Protein AF-A0A936K734-F1 (afdb_monomer_lite)

Secondary structure (DSSP, 8-state):
--EEEEEEESS---HHHHHHHHHHHHHHHHHHH---GGG-EEEEEEE-GGG-EETTEEHHHHHHHHTS-------PPP----------------------------------------

Organism: NCBI:txid2954440

InterPro domains:
  IPR004370 4-oxalocrotonate tautomerase-like domain [PF01361] (2-62)
  IPR014347 Tautomerase/MIF superfamily [G3DSA:3.30.429.10] (2-66)
  IPR014347 Tautomerase/MIF superfamily [SSF55331] (2-65)
  IPR018191 4-oxalocrotonate tautomerase [TIGR00013] (1-64)

Structure (mmCIF, N/CA/C/O backbone):
data_AF-A0A936K734-F1
#
_entry.id   AF-A0A936K734-F1
#
loop_
_atom_site.group_PDB
_atom_site.id
_atom_site.type_symbol
_atom_site.label_atom_id
_atom_site.label_alt_id
_atom_site.label_comp_id
_atom_site.label_asym_id
_atom_site.label_entity_id
_atom_site.label_seq_id
_atom_site.pdbx_PDB_ins_code
_atom_site.Cartn_x
_atom_site.Cartn_y
_atom_site.Cartn_z
_atom_site.occupancy
_atom_site.B_iso_or_equiv
_atom_site.auth_seq_id
_atom_site.auth_comp_id
_atom_site.auth_asym_id
_atom_site.auth_atom_id
_atom_site.pdbx_PDB_model_num
ATOM 1 N N . MET A 1 1 ? -8.517 -7.432 14.948 1.00 86.62 1 MET A N 1
ATOM 2 C CA . MET A 1 1 ? -7.055 -7.300 14.681 1.00 86.62 1 MET A CA 1
ATOM 3 C C . MET A 1 1 ? -6.719 -7.760 13.256 1.00 86.62 1 MET A C 1
ATOM 5 O O . MET A 1 1 ? -6.266 -8.887 13.056 1.00 86.62 1 MET A O 1
ATOM 9 N N . PRO A 1 2 ? -7.022 -6.928 12.247 1.00 92.94 2 PRO A N 1
ATOM 10 C CA . PRO A 1 2 ? -6.811 -7.249 10.837 1.00 92.94 2 PRO A CA 1
ATOM 11 C C . PRO A 1 2 ? -5.355 -7.037 10.389 1.00 92.94 2 PRO A C 1
ATOM 13 O O . PRO A 1 2 ? -4.632 -6.190 10.918 1.00 92.94 2 PRO A O 1
ATOM 16 N N . TYR A 1 3 ? -4.944 -7.796 9.370 1.00 95.62 3 TYR A N 1
ATOM 17 C CA . TYR A 1 3 ? -3.630 -7.689 8.736 1.00 95.62 3 TYR A CA 1
ATOM 18 C C . TYR A 1 3 ? -3.772 -7.486 7.227 1.00 95.62 3 TYR A C 1
ATOM 20 O O . TYR A 1 3 ? -4.509 -8.218 6.563 1.00 95.62 3 TYR A O 1
ATOM 28 N N . VAL A 1 4 ? -3.035 -6.517 6.686 1.00 96.88 4 VAL A N 1
ATOM 29 C CA . VAL A 1 4 ? -2.978 -6.219 5.253 1.00 96.88 4 VAL A CA 1
ATOM 30 C C . VAL A 1 4 ? -1.527 -6.235 4.787 1.00 96.88 4 VAL A C 1
ATOM 32 O O . VAL A 1 4 ? -0.659 -5.565 5.347 1.00 96.88 4 VAL A O 1
ATOM 35 N N . ASN A 1 5 ? -1.269 -6.973 3.712 1.00 97.25 5 ASN A N 1
ATOM 36 C CA . ASN A 1 5 ? 0.007 -6.956 3.010 1.00 97.25 5 ASN A CA 1
ATOM 37 C C . ASN A 1 5 ? -0.202 -6.401 1.602 1.00 97.25 5 ASN A C 1
ATOM 39 O O . ASN A 1 5 ? -0.928 -6.977 0.790 1.00 97.25 5 ASN A O 1
ATOM 43 N N . ILE A 1 6 ? 0.420 -5.261 1.325 1.00 97.06 6 ILE A N 1
ATOM 44 C CA . ILE A 1 6 ? 0.389 -4.606 0.024 1.00 97.06 6 ILE A CA 1
ATOM 45 C C . ILE A 1 6 ? 1.716 -4.907 -0.659 1.00 97.06 6 ILE A C 1
ATOM 47 O O . ILE A 1 6 ? 2.770 -4.474 -0.205 1.00 97.06 6 ILE A O 1
ATOM 51 N N . ARG A 1 7 ? 1.674 -5.624 -1.779 1.00 95.62 7 ARG A N 1
ATOM 52 C CA . ARG A 1 7 ? 2.875 -5.911 -2.567 1.00 95.62 7 ARG A CA 1
ATOM 53 C C . ARG A 1 7 ? 2.854 -5.091 -3.844 1.00 95.62 7 ARG A C 1
ATOM 55 O O . ARG A 1 7 ? 1.905 -5.184 -4.624 1.00 95.62 7 ARG A O 1
ATOM 62 N N . ILE A 1 8 ? 3.897 -4.301 -4.048 1.00 94.50 8 ILE A N 1
ATOM 63 C CA . ILE A 1 8 ? 4.085 -3.466 -5.236 1.00 94.50 8 ILE A CA 1
ATOM 64 C C . ILE A 1 8 ? 5.427 -3.783 -5.881 1.00 94.50 8 ILE A C 1
ATOM 66 O O . ILE A 1 8 ? 6.334 -4.307 -5.240 1.00 94.50 8 ILE A O 1
ATOM 70 N N . THR A 1 9 ? 5.567 -3.473 -7.162 1.00 93.19 9 THR A N 1
ATOM 71 C CA . THR A 1 9 ? 6.853 -3.567 -7.848 1.00 93.19 9 THR A CA 1
ATOM 72 C C . THR A 1 9 ? 7.767 -2.409 -7.438 1.00 93.19 9 THR A C 1
ATOM 74 O O . THR A 1 9 ? 7.299 -1.292 -7.200 1.00 93.19 9 THR A O 1
ATOM 77 N N . ARG A 1 10 ? 9.080 -2.653 -7.351 1.00 90.31 10 ARG A N 1
ATOM 78 C CA . ARG A 1 10 ? 10.081 -1.627 -7.013 1.00 90.31 10 ARG A CA 1
ATOM 79 C C . ARG A 1 10 ? 10.300 -0.668 -8.183 1.00 90.31 10 ARG A C 1
ATOM 81 O O . ARG A 1 10 ? 11.233 -0.804 -8.964 1.00 90.31 10 ARG A O 1
ATOM 88 N N . GLU A 1 11 ? 9.414 0.311 -8.295 1.00 87.94 11 GLU A N 1
ATOM 89 C CA . GLU A 1 11 ? 9.381 1.263 -9.412 1.00 87.94 11 GLU A CA 1
ATOM 90 C C . GLU A 1 11 ? 9.493 2.726 -8.968 1.00 87.94 11 GLU A C 1
ATOM 92 O O . GLU A 1 11 ? 9.087 3.635 -9.685 1.00 87.94 11 GLU A O 1
ATOM 97 N N . GLY A 1 12 ? 10.040 2.957 -7.772 1.00 89.50 12 GLY A N 1
ATOM 98 C CA . GLY A 1 12 ? 10.230 4.304 -7.233 1.00 89.50 12 GLY A CA 1
ATOM 99 C C . GLY A 1 12 ? 9.014 4.861 -6.491 1.00 89.50 12 GLY A C 1
ATOM 100 O O . GLY A 1 12 ? 8.800 6.069 -6.500 1.00 89.50 12 GLY A O 1
ATOM 101 N N . ALA A 1 13 ? 8.221 4.003 -5.838 1.00 93.94 13 ALA A N 1
ATOM 102 C CA . ALA A 1 13 ? 7.145 4.460 -4.962 1.00 93.94 13 ALA A CA 1
ATOM 103 C C . ALA A 1 13 ? 7.709 5.324 -3.819 1.00 93.94 13 ALA A C 1
ATOM 105 O O . ALA A 1 13 ? 8.544 4.863 -3.032 1.00 93.94 13 ALA A O 1
ATOM 106 N N . THR A 1 14 ? 7.249 6.572 -3.717 1.00 96.50 14 THR A N 1
ATOM 107 C CA . THR A 1 14 ? 7.773 7.522 -2.725 1.00 96.50 14 THR A CA 1
ATOM 108 C C . THR A 1 14 ? 7.276 7.193 -1.312 1.00 96.50 14 THR A C 1
ATOM 110 O O . THR A 1 14 ? 6.230 6.545 -1.157 1.00 96.50 14 THR A O 1
ATOM 113 N N . PRO A 1 15 ? 7.975 7.645 -0.253 1.00 95.94 15 PRO A N 1
ATOM 114 C CA . PRO A 1 15 ? 7.503 7.487 1.123 1.00 95.94 15 PRO A CA 1
ATOM 115 C C . PRO A 1 15 ? 6.077 8.020 1.339 1.00 95.94 15 PRO A C 1
ATOM 117 O O . PRO A 1 15 ? 5.267 7.371 1.997 1.00 95.94 15 PRO A O 1
ATOM 120 N N . GLU A 1 16 ? 5.721 9.144 0.717 1.00 96.94 16 GLU A N 1
ATOM 121 C CA . GLU A 1 16 ? 4.396 9.770 0.829 1.00 96.94 16 GLU A CA 1
ATOM 122 C C . GLU A 1 16 ? 3.308 8.952 0.125 1.00 96.94 16 GLU A C 1
ATOM 124 O O . GLU A 1 16 ? 2.152 8.937 0.548 1.00 96.94 16 GLU A O 1
ATOM 129 N N . GLN A 1 17 ? 3.643 8.277 -0.977 1.00 97.44 17 GLN A N 1
ATOM 130 C CA . GLN A 1 17 ? 2.714 7.361 -1.644 1.00 97.44 17 GLN A CA 1
ATOM 131 C C . GLN A 1 17 ? 2.452 6.129 -0.776 1.00 97.44 17 GLN A C 1
ATOM 133 O O . GLN A 1 17 ? 1.302 5.728 -0.614 1.00 97.44 17 GLN A O 1
ATOM 138 N N . LYS A 1 18 ? 3.497 5.570 -0.159 1.00 96.94 18 LYS A N 1
ATOM 139 C CA . LYS A 1 18 ? 3.376 4.441 0.774 1.00 96.94 18 LYS A CA 1
ATOM 140 C C . LYS A 1 18 ? 2.560 4.804 2.012 1.00 96.94 18 LYS A C 1
ATOM 142 O O . LYS A 1 18 ? 1.682 4.038 2.396 1.00 96.94 18 LYS A O 1
ATOM 147 N N . ALA A 1 19 ? 2.787 5.985 2.585 1.00 97.25 19 ALA A N 1
ATOM 148 C CA . ALA A 1 19 ? 1.998 6.488 3.707 1.00 97.25 19 ALA A CA 1
ATOM 149 C C . ALA A 1 19 ? 0.506 6.589 3.349 1.00 97.25 19 ALA A C 1
ATOM 151 O O . ALA A 1 19 ? -0.341 6.115 4.103 1.00 97.25 19 ALA A O 1
ATOM 152 N N . ARG A 1 20 ? 0.186 7.111 2.155 1.00 97.88 20 ARG A N 1
ATOM 153 C CA . ARG A 1 20 ? -1.196 7.167 1.650 1.00 97.88 20 ARG A CA 1
ATOM 154 C C . ARG A 1 20 ? -1.820 5.787 1.444 1.00 97.88 20 ARG A C 1
ATOM 156 O O . ARG A 1 20 ? -2.997 5.618 1.737 1.00 97.88 20 ARG A O 1
ATOM 163 N N . LEU A 1 21 ? -1.052 4.800 0.974 1.00 97.31 21 LEU A N 1
ATOM 164 C CA . LEU A 1 21 ? -1.531 3.417 0.846 1.00 97.31 21 LEU A CA 1
ATOM 165 C C . LEU A 1 21 ? -1.858 2.796 2.209 1.00 97.31 21 LEU A C 1
ATOM 167 O O . LEU A 1 21 ? -2.892 2.147 2.343 1.00 97.31 21 LEU A O 1
ATOM 171 N N . ILE A 1 22 ? -1.002 3.013 3.211 1.00 96.69 22 ILE A N 1
ATOM 172 C CA . ILE A 1 22 ? -1.231 2.530 4.579 1.00 96.69 22 ILE A CA 1
ATOM 173 C C . ILE A 1 22 ? -2.488 3.174 5.162 1.00 96.69 22 ILE A C 1
ATOM 175 O O . ILE A 1 22 ? -3.370 2.462 5.634 1.00 96.69 22 ILE A O 1
ATOM 179 N N . GLN A 1 23 ? -2.593 4.502 5.079 1.00 96.75 23 GLN A N 1
ATOM 180 C CA . GLN A 1 23 ? -3.747 5.238 5.589 1.00 96.75 23 GLN A CA 1
ATOM 181 C C . GLN A 1 23 ? -5.048 4.772 4.927 1.00 96.75 23 GLN A C 1
ATOM 183 O O . GLN A 1 23 ? -5.981 4.393 5.628 1.00 96.75 23 GLN A O 1
ATOM 188 N N . GLY A 1 24 ? -5.090 4.726 3.592 1.00 97.31 24 GLY A N 1
ATOM 189 C CA . GLY A 1 24 ? -6.297 4.332 2.865 1.00 97.31 24 GLY A CA 1
ATOM 190 C C . GLY A 1 24 ? -6.722 2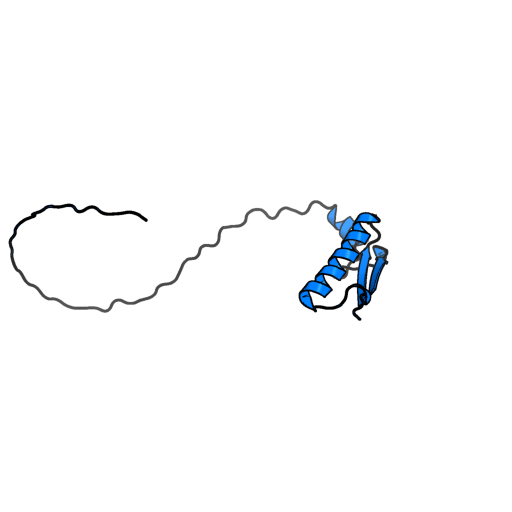.884 3.132 1.00 97.31 24 GLY A C 1
ATOM 191 O O . GLY A 1 24 ? -7.915 2.600 3.199 1.00 97.31 24 GLY A O 1
ATOM 192 N N . ALA A 1 25 ? -5.773 1.961 3.326 1.00 96.81 25 ALA A N 1
ATOM 193 C CA . ALA A 1 25 ? -6.093 0.587 3.712 1.00 96.81 25 ALA A CA 1
ATOM 194 C C . ALA A 1 25 ? -6.702 0.516 5.121 1.00 96.81 25 ALA A C 1
ATOM 196 O O . ALA A 1 25 ? -7.681 -0.201 5.325 1.00 96.81 25 ALA A O 1
ATOM 197 N N . THR A 1 26 ? -6.155 1.270 6.077 1.00 96.06 26 THR A N 1
ATOM 198 C CA . THR A 1 26 ? -6.694 1.346 7.440 1.00 96.06 26 THR A CA 1
ATOM 199 C C . THR A 1 26 ? -8.091 1.967 7.455 1.00 96.06 26 THR A C 1
ATOM 201 O O . THR A 1 26 ? -8.994 1.391 8.055 1.00 96.06 26 THR A O 1
ATOM 204 N N . GLU A 1 27 ?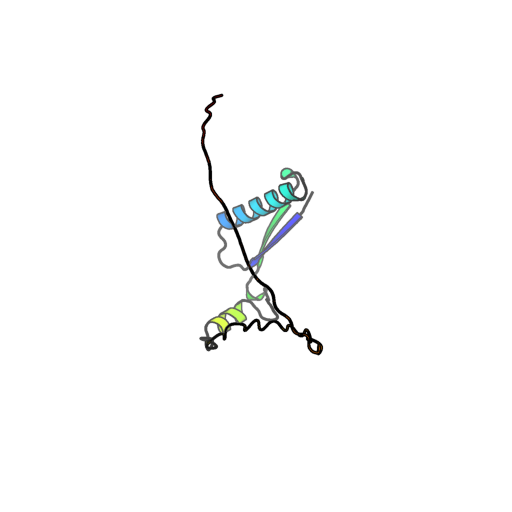 -8.298 3.089 6.762 1.00 96.69 27 GLU A N 1
ATOM 205 C CA . GLU A 1 27 ? -9.608 3.752 6.649 1.00 96.69 27 GLU A CA 1
ATOM 206 C C . GLU A 1 27 ? -10.660 2.818 6.041 1.00 96.69 27 GLU A C 1
ATOM 208 O O . GLU A 1 27 ? -11.744 2.669 6.596 1.00 96.69 27 GLU A O 1
ATOM 213 N N . LEU A 1 28 ? -10.314 2.084 4.978 1.00 96.12 28 LEU A N 1
ATOM 214 C CA . LEU A 1 28 ? -11.223 1.113 4.365 1.00 96.12 28 LEU A CA 1
ATOM 215 C C . LEU A 1 28 ? -11.676 0.023 5.349 1.00 96.12 28 LEU A C 1
ATOM 217 O O . LEU A 1 28 ? -12.837 -0.387 5.333 1.00 96.12 28 LEU A O 1
ATOM 221 N N . LEU A 1 29 ? -10.768 -0.474 6.193 1.00 95.31 29 LEU A N 1
ATOM 222 C CA . LEU A 1 29 ? -11.103 -1.491 7.190 1.00 95.31 29 LEU A CA 1
ATOM 223 C C . LEU A 1 29 ? -12.002 -0.931 8.294 1.00 95.31 29 LEU A C 1
ATOM 225 O O . LEU A 1 29 ? -12.943 -1.611 8.707 1.00 95.31 29 LEU A O 1
ATOM 229 N N . VAL A 1 30 ? -11.754 0.303 8.731 1.00 94.62 30 VAL A N 1
ATOM 230 C CA . VAL A 1 30 ? -12.633 1.009 9.673 1.00 94.62 30 VAL A CA 1
ATOM 231 C C . VAL A 1 30 ? -14.026 1.175 9.063 1.00 94.62 30 VAL A C 1
ATOM 233 O O . VAL A 1 30 ? -15.019 0.828 9.698 1.00 94.62 30 VAL A O 1
ATOM 236 N N . ASP A 1 31 ? -14.117 1.621 7.814 1.00 96.88 31 ASP A N 1
ATOM 237 C CA . ASP A 1 31 ? -15.395 1.918 7.166 1.00 96.88 31 ASP A CA 1
ATOM 238 C C . ASP A 1 31 ? -16.237 0.662 6.905 1.00 96.88 31 ASP A C 1
ATOM 240 O O . ASP A 1 31 ? -17.451 0.654 7.131 1.00 96.88 31 ASP A O 1
ATOM 244 N N . VAL A 1 32 ? -15.608 -0.416 6.428 1.00 96.44 32 VAL A N 1
ATOM 245 C CA . VAL A 1 32 ? -16.318 -1.635 6.006 1.00 96.44 32 VAL A CA 1
ATOM 246 C C . VAL A 1 32 ? -16.548 -2.592 7.168 1.00 96.44 32 VAL A C 1
ATOM 248 O O . VAL A 1 32 ? -17.633 -3.163 7.287 1.00 96.44 32 VAL A O 1
ATOM 251 N N . LEU A 1 33 ? -15.533 -2.796 8.010 1.00 93.00 33 LEU A N 1
ATOM 252 C CA . LEU A 1 33 ? -15.568 -3.797 9.079 1.00 93.00 33 LEU A CA 1
ATOM 253 C C . LEU A 1 33 ? -15.839 -3.192 10.458 1.00 93.00 33 LEU A C 1
ATOM 255 O O . LEU A 1 33 ? -16.113 -3.948 11.385 1.00 93.00 33 LEU A O 1
ATOM 259 N N . ARG A 1 34 ? -15.816 -1.857 10.599 1.00 92.19 34 ARG A N 1
ATOM 260 C CA . ARG A 1 34 ? -15.965 -1.155 11.889 1.00 92.19 34 ARG A CA 1
ATOM 261 C C . ARG A 1 34 ? -14.920 -1.584 12.922 1.00 92.19 34 ARG A C 1
ATOM 263 O O . ARG A 1 34 ? -15.199 -1.614 14.117 1.00 92.19 34 ARG A O 1
ATOM 270 N N . GLU A 1 35 ? -13.726 -1.932 12.447 1.00 89.50 35 GLU A N 1
ATOM 271 C CA . GLU A 1 35 ? -12.592 -2.325 13.286 1.00 89.50 35 GLU A CA 1
ATOM 272 C C . GLU A 1 35 ? -11.861 -1.104 13.854 1.00 89.50 35 GLU A C 1
ATOM 274 O O . GLU A 1 35 ? -11.941 0.006 13.326 1.00 89.50 35 GLU A O 1
ATOM 279 N N . GLU A 1 36 ? -11.092 -1.321 14.922 1.00 88.31 36 GLU A N 1
ATOM 280 C CA . GLU A 1 36 ? -10.264 -0.274 15.511 1.00 88.31 36 GLU A CA 1
ATOM 281 C C . GLU A 1 36 ? -8.932 -0.114 14.755 1.00 88.31 36 GLU A C 1
ATOM 283 O O . GLU A 1 36 ? -8.162 -1.080 14.632 1.00 88.31 36 GLU A O 1
ATOM 288 N N . PRO A 1 37 ? -8.576 1.112 14.324 1.00 89.25 37 PRO A N 1
ATOM 289 C CA . PRO A 1 37 ? -7.370 1.355 13.533 1.00 89.25 37 PRO A CA 1
ATOM 290 C C . PRO A 1 37 ? -6.079 1.038 14.302 1.00 89.25 37 PRO A C 1
ATOM 292 O O . PRO A 1 37 ? -5.091 0.636 13.698 1.00 89.25 37 PRO A O 1
ATOM 295 N N . GLN A 1 38 ? -6.095 1.139 15.635 1.00 90.62 38 GLN A N 1
ATOM 296 C CA . GLN A 1 38 ? -4.936 0.869 16.501 1.00 90.62 38 GLN A CA 1
ATOM 297 C C . GLN A 1 38 ? -4.514 -0.606 16.510 1.00 90.62 38 GLN A C 1
ATOM 299 O O . GLN A 1 38 ? -3.374 -0.927 16.834 1.00 90.62 38 GLN A O 1
ATOM 304 N N . THR A 1 39 ? -5.428 -1.510 16.152 1.00 91.38 39 THR A N 1
ATOM 305 C CA . THR A 1 39 ? -5.165 -2.956 16.102 1.00 91.38 39 THR A CA 1
ATOM 306 C C . THR A 1 39 ? -4.864 -3.445 14.683 1.00 91.38 39 THR A C 1
ATOM 308 O O . THR A 1 39 ? -4.659 -4.637 14.458 1.00 91.38 39 THR A O 1
ATOM 311 N N . THR A 1 40 ? -4.859 -2.543 13.701 1.00 91.81 40 THR A N 1
ATOM 312 C CA . THR A 1 40 ? -4.653 -2.880 12.293 1.00 91.81 40 THR A CA 1
ATOM 313 C C . THR A 1 40 ? -3.171 -2.838 11.953 1.00 91.81 40 THR A C 1
ATOM 315 O O . THR A 1 40 ? -2.495 -1.842 12.197 1.00 91.81 40 THR A O 1
ATOM 318 N N . VAL A 1 41 ? -2.664 -3.907 11.340 1.00 94.81 41 VAL A N 1
ATOM 319 C CA . VAL A 1 41 ? -1.274 -3.972 10.873 1.00 94.81 41 VAL A CA 1
ATOM 320 C C . VAL A 1 41 ? -1.250 -3.954 9.349 1.00 94.81 41 VAL A C 1
ATOM 322 O O . VAL A 1 41 ? -1.812 -4.837 8.702 1.00 94.81 41 VAL A O 1
ATOM 325 N N . VAL A 1 42 ? -0.562 -2.967 8.770 1.00 96.62 42 VAL A N 1
ATOM 326 C CA . VAL A 1 42 ? -0.365 -2.847 7.319 1.00 96.62 42 VAL A CA 1
ATOM 327 C C . VAL A 1 42 ? 1.122 -2.914 6.999 1.00 96.62 42 VAL A C 1
ATOM 329 O O . VAL A 1 42 ? 1.934 -2.220 7.606 1.00 96.62 42 VAL A O 1
ATOM 332 N N . THR A 1 43 ? 1.483 -3.744 6.026 1.00 97.12 43 THR A N 1
ATOM 333 C CA . THR A 1 43 ? 2.858 -3.891 5.530 1.00 97.12 43 THR A CA 1
ATOM 334 C C . THR A 1 43 ? 2.913 -3.605 4.036 1.00 97.12 43 THR A C 1
ATOM 336 O O . THR A 1 43 ? 1.955 -3.894 3.314 1.00 97.12 43 THR A O 1
ATOM 339 N N . ILE A 1 44 ? 4.025 -3.026 3.574 1.00 97.44 44 ILE A N 1
ATOM 340 C CA . ILE A 1 44 ? 4.288 -2.791 2.152 1.00 97.44 44 ILE A CA 1
ATOM 341 C C . ILE A 1 44 ? 5.577 -3.507 1.765 1.00 97.44 44 ILE A C 1
ATOM 343 O O . ILE A 1 44 ? 6.649 -3.131 2.238 1.00 97.44 44 ILE A O 1
ATOM 347 N N . ASP A 1 45 ? 5.467 -4.464 0.846 1.00 96.81 45 ASP A N 1
ATOM 348 C CA . ASP A 1 45 ? 6.616 -5.155 0.269 1.00 96.81 45 ASP A CA 1
ATOM 349 C C . ASP A 1 45 ? 6.865 -4.683 -1.159 1.00 96.81 45 ASP A C 1
ATOM 351 O O . ASP A 1 45 ? 6.001 -4.776 -2.037 1.00 96.81 45 ASP A O 1
ATOM 355 N N . GLU A 1 46 ? 8.088 -4.228 -1.409 1.00 94.75 46 GLU A N 1
ATOM 356 C CA . GLU A 1 46 ? 8.558 -3.944 -2.757 1.00 94.75 46 GLU A CA 1
ATOM 357 C C . GLU A 1 46 ? 9.242 -5.164 -3.357 1.00 94.75 46 GLU A C 1
ATOM 359 O O . GLU A 1 46 ? 10.284 -5.622 -2.882 1.00 94.75 46 GLU A O 1
ATOM 364 N N . VAL A 1 47 ? 8.664 -5.663 -4.439 1.00 93.25 47 VAL A N 1
ATOM 365 C CA . VAL A 1 47 ? 9.139 -6.838 -5.154 1.00 93.25 47 VAL A CA 1
ATOM 366 C C . VAL A 1 47 ? 9.815 -6.399 -6.446 1.00 93.25 47 VAL A C 1
ATOM 368 O O . VAL A 1 47 ? 9.345 -5.500 -7.142 1.00 93.25 47 VAL A O 1
ATOM 371 N N . ASP A 1 48 ? 10.927 -7.040 -6.780 1.00 89.44 48 ASP A N 1
ATOM 372 C CA . ASP A 1 48 ? 11.582 -6.821 -8.065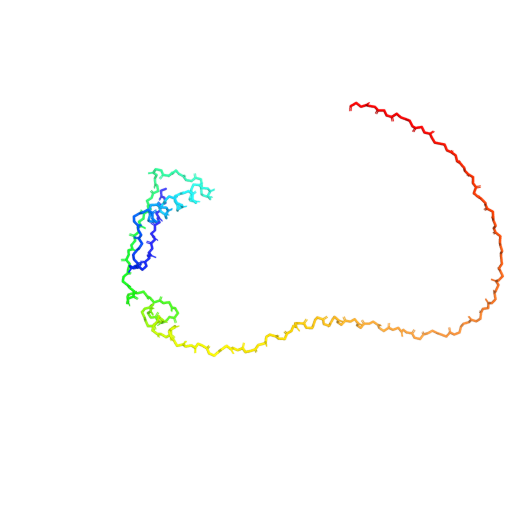 1.00 89.44 48 ASP A CA 1
ATOM 373 C C . ASP A 1 48 ? 10.653 -7.190 -9.242 1.00 89.44 48 ASP A C 1
ATOM 375 O O . ASP A 1 48 ? 9.874 -8.146 -9.158 1.00 89.44 48 ASP A O 1
ATOM 379 N N . THR A 1 49 ? 10.718 -6.438 -10.343 1.00 86.06 49 THR A N 1
ATOM 380 C CA . THR A 1 49 ? 9.870 -6.659 -11.524 1.00 86.06 49 THR A CA 1
ATOM 381 C C . THR A 1 49 ? 10.109 -8.006 -12.203 1.00 86.06 49 THR A C 1
ATOM 383 O O . THR A 1 49 ? 9.176 -8.543 -12.808 1.00 86.06 49 THR A O 1
ATOM 386 N N . ASP A 1 50 ? 11.299 -8.592 -12.069 1.00 84.12 50 ASP A N 1
ATOM 387 C CA . ASP A 1 50 ? 11.617 -9.919 -12.609 1.00 84.12 50 ASP A CA 1
ATOM 388 C C . ASP A 1 50 ? 10.942 -11.039 -11.810 1.00 84.12 50 ASP A C 1
ATOM 390 O O . ASP A 1 50 ? 10.570 -12.083 -12.356 1.00 84.12 50 ASP A O 1
ATOM 394 N N . ASN A 1 51 ? 10.677 -10.773 -10.531 1.00 83.69 51 ASN A N 1
ATOM 395 C CA . ASN A 1 51 ? 9.957 -11.666 -9.628 1.00 83.69 51 ASN A CA 1
ATOM 396 C C . ASN A 1 51 ? 8.433 -11.452 -9.673 1.00 83.69 51 ASN A C 1
ATOM 398 O O . ASN A 1 51 ? 7.687 -12.187 -9.023 1.00 83.69 51 ASN A O 1
ATOM 402 N N . TRP A 1 52 ? 7.948 -10.476 -10.451 1.00 85.56 52 TRP A N 1
ATOM 403 C CA . TRP A 1 52 ? 6.529 -10.144 -10.571 1.00 85.56 52 TRP A CA 1
ATOM 404 C C . TRP A 1 52 ? 5.984 -10.475 -11.965 1.00 85.56 52 TRP A C 1
ATOM 406 O O . TRP A 1 52 ? 6.319 -9.832 -12.964 1.00 85.56 52 TRP A O 1
ATOM 416 N N . ARG A 1 53 ? 5.091 -11.471 -12.050 1.00 74.50 53 ARG A N 1
ATOM 417 C CA . ARG A 1 53 ? 4.467 -11.899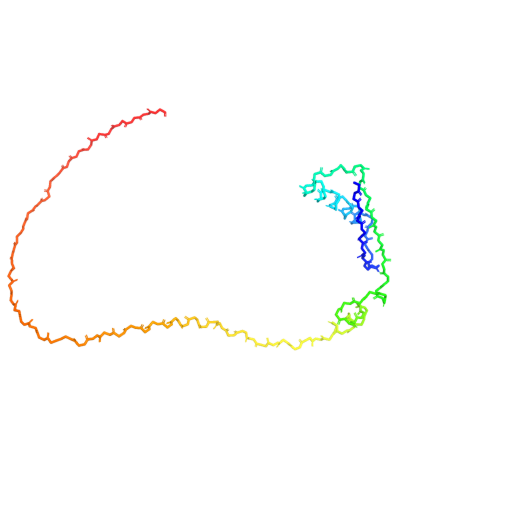 -13.315 1.00 74.50 53 ARG A CA 1
ATOM 418 C C . ARG A 1 53 ? 2.998 -11.507 -13.394 1.00 74.50 53 ARG A C 1
ATOM 420 O O . ARG A 1 53 ? 2.234 -11.702 -12.454 1.00 74.50 53 ARG A O 1
ATOM 427 N N . LYS A 1 54 ? 2.573 -11.008 -14.555 1.00 77.62 54 LYS A N 1
ATOM 428 C CA . LYS A 1 54 ? 1.173 -10.691 -14.868 1.00 77.62 54 LYS A CA 1
ATOM 429 C C . LYS A 1 54 ? 0.791 -11.383 -16.174 1.00 77.62 54 LYS A C 1
ATOM 431 O O . LYS A 1 54 ? 1.370 -11.085 -17.209 1.00 77.62 54 LYS A O 1
ATOM 436 N N . ARG A 1 55 ? -0.229 -12.253 -16.140 1.00 70.50 55 ARG A N 1
ATOM 437 C CA . ARG A 1 55 ? -0.700 -13.061 -17.293 1.00 70.50 55 ARG A CA 1
ATOM 438 C C . ARG A 1 55 ? 0.362 -14.004 -17.890 1.00 70.50 55 ARG A C 1
ATOM 440 O O . ARG A 1 55 ? 0.393 -14.202 -19.094 1.00 70.50 55 ARG A O 1
ATOM 447 N N . GLY A 1 56 ? 1.214 -14.589 -17.049 1.00 72.25 56 GLY A N 1
ATOM 448 C CA . GLY A 1 56 ? 2.226 -15.567 -17.477 1.00 72.25 56 GLY A CA 1
ATOM 449 C C . GLY A 1 56 ? 3.582 -14.973 -17.874 1.00 72.25 56 GLY A C 1
ATOM 450 O O . GLY A 1 56 ? 4.556 -15.713 -17.934 1.00 72.25 56 GLY A O 1
ATOM 451 N N . GLU A 1 57 ? 3.683 -13.652 -18.035 1.00 69.62 57 GLU A N 1
ATOM 452 C CA . GLU A 1 57 ? 4.926 -12.950 -18.388 1.00 69.62 57 GLU A CA 1
ATOM 453 C C . GLU A 1 57 ? 5.408 -12.052 -17.242 1.00 69.62 57 GLU A C 1
ATOM 455 O O . GLU A 1 57 ? 4.592 -11.522 -16.478 1.00 69.62 57 GLU A O 1
ATOM 460 N N . THR A 1 58 ? 6.727 -11.863 -17.106 1.00 73.00 58 THR A N 1
ATOM 461 C CA . THR A 1 58 ? 7.288 -10.878 -16.164 1.00 73.00 58 THR A CA 1
ATOM 462 C C . THR A 1 58 ? 6.924 -9.463 -16.605 1.00 73.00 58 THR A C 1
ATOM 464 O O . THR A 1 58 ? 6.775 -9.181 -17.798 1.00 73.00 58 THR A O 1
ATOM 467 N N . VAL A 1 59 ? 6.765 -8.546 -15.647 1.00 72.69 59 VAL A N 1
ATOM 468 C CA . VAL A 1 59 ? 6.475 -7.134 -15.960 1.00 72.69 59 VAL A CA 1
ATOM 469 C C . VAL A 1 59 ? 7.582 -6.531 -16.829 1.00 72.69 59 VAL A C 1
ATOM 471 O O . VAL A 1 59 ? 7.279 -5.772 -17.750 1.00 72.69 59 VAL A O 1
ATOM 474 N N . THR A 1 60 ? 8.833 -6.941 -16.610 1.00 69.31 60 THR A N 1
ATOM 475 C CA . THR A 1 60 ? 9.992 -6.595 -17.441 1.00 69.31 60 THR A CA 1
ATOM 476 C C . THR A 1 60 ? 9.790 -7.005 -18.905 1.00 69.31 60 THR A C 1
ATOM 478 O O . THR A 1 60 ? 9.864 -6.155 -19.794 1.00 69.31 60 THR A O 1
ATOM 481 N N . ALA A 1 61 ? 9.438 -8.271 -19.170 1.00 68.31 61 ALA A N 1
ATOM 482 C CA . ALA A 1 61 ? 9.212 -8.773 -20.529 1.00 68.31 61 ALA A CA 1
ATOM 483 C C . ALA A 1 61 ? 8.041 -8.055 -21.221 1.00 68.31 61 ALA A C 1
ATOM 485 O O . ALA A 1 61 ? 8.150 -7.626 -22.371 1.00 68.31 61 ALA A O 1
ATOM 486 N N . ARG A 1 62 ? 6.941 -7.821 -20.496 1.00 69.19 62 ARG A N 1
ATOM 487 C CA . ARG A 1 62 ? 5.778 -7.101 -21.031 1.00 69.19 62 ARG A CA 1
ATOM 488 C C . ARG A 1 62 ? 6.108 -5.663 -21.447 1.00 69.19 62 ARG A C 1
ATOM 490 O O . ARG A 1 62 ? 5.539 -5.160 -22.415 1.00 69.19 62 ARG A O 1
ATOM 497 N N . ARG A 1 63 ? 6.989 -4.970 -20.721 1.00 68.19 63 ARG A N 1
ATOM 498 C CA . ARG A 1 63 ? 7.390 -3.590 -21.053 1.00 68.19 63 ARG A CA 1
ATOM 499 C C . ARG A 1 63 ? 8.244 -3.520 -22.310 1.00 68.19 63 ARG A C 1
ATOM 501 O O . ARG A 1 63 ? 8.027 -2.624 -23.118 1.00 68.19 63 ARG A O 1
ATOM 508 N N . GLN A 1 64 ? 9.131 -4.493 -22.510 1.00 68.50 64 GLN A N 1
ATOM 509 C CA . GLN A 1 64 ? 9.910 -4.616 -23.745 1.00 68.50 64 GLN A CA 1
ATOM 510 C C . GLN A 1 64 ? 8.993 -4.834 -24.962 1.00 68.50 64 GLN A C 1
ATOM 512 O O . GLN A 1 64 ? 9.188 -4.211 -26.003 1.00 68.50 64 GLN A O 1
ATOM 517 N N . GLN A 1 65 ? 7.926 -5.628 -24.811 1.00 63.00 65 GLN A N 1
ATOM 518 C CA . GLN A 1 65 ? 6.920 -5.833 -25.863 1.00 63.00 65 GLN A CA 1
ATOM 519 C C . GLN A 1 65 ? 6.006 -4.610 -26.084 1.00 63.00 65 GLN A C 1
ATOM 521 O O . GLN A 1 65 ? 5.547 -4.363 -27.199 1.00 63.00 65 GLN A O 1
ATOM 526 N N . GLY A 1 66 ? 5.736 -3.826 -25.035 1.00 59.09 66 GLY A N 1
ATOM 527 C CA . GLY A 1 66 ? 4.905 -2.618 -25.095 1.00 59.09 66 GLY A CA 1
ATOM 528 C C . GLY A 1 66 ? 5.515 -1.455 -25.886 1.00 59.09 66 GLY A C 1
ATOM 529 O O . GLY A 1 66 ? 4.784 -0.533 -26.235 1.00 59.09 66 GLY A O 1
ATOM 530 N N . ASN A 1 67 ? 6.815 -1.511 -26.196 1.00 53.22 67 ASN A N 1
ATOM 531 C CA . ASN A 1 67 ? 7.515 -0.521 -27.020 1.00 53.22 67 ASN A CA 1
ATOM 532 C C . ASN A 1 67 ? 7.459 -0.827 -28.532 1.00 53.22 67 ASN A C 1
ATOM 534 O O . ASN A 1 67 ? 8.069 -0.124 -29.333 1.00 53.22 67 ASN A O 1
ATOM 538 N N . SER A 1 68 ? 6.739 -1.875 -28.941 1.00 49.44 68 SER A N 1
ATOM 539 C CA . SER A 1 68 ? 6.436 -2.119 -30.354 1.00 49.44 68 SER A CA 1
ATOM 540 C C . SER A 1 68 ? 5.129 -1.405 -30.718 1.00 49.44 68 SER A C 1
ATOM 542 O O . SER A 1 68 ? 4.121 -1.636 -30.039 1.00 49.44 68 SER A O 1
ATOM 544 N N . PRO A 1 69 ? 5.091 -0.544 -31.756 1.00 48.44 69 PRO A N 1
ATOM 545 C CA . PRO A 1 69 ? 3.859 0.121 -32.162 1.00 48.44 69 PRO A CA 1
ATOM 546 C C . PRO A 1 69 ? 2.818 -0.938 -32.528 1.00 48.44 69 PRO A C 1
ATOM 548 O O . PRO A 1 69 ? 2.982 -1.700 -33.480 1.00 48.44 69 PRO A O 1
ATOM 551 N N . ARG A 1 70 ? 1.745 -1.023 -31.735 1.00 50.00 70 ARG A N 1
ATOM 552 C CA . ARG A 1 70 ? 0.624 -1.911 -32.048 1.00 50.00 70 ARG A CA 1
ATOM 553 C C . ARG A 1 70 ? -0.048 -1.406 -33.327 1.00 50.00 70 ARG A C 1
ATOM 555 O O . ARG A 1 70 ? -0.351 -0.213 -33.389 1.00 50.00 70 ARG A O 1
ATOM 562 N N . PRO A 1 71 ? -0.339 -2.272 -34.314 1.00 50.50 71 PRO A N 1
ATOM 563 C CA . PRO A 1 71 ? -1.185 -1.879 -35.426 1.00 50.50 71 PRO A CA 1
ATOM 564 C C . PRO A 1 71 ? -2.554 -1.496 -34.860 1.00 50.50 71 PRO A C 1
ATOM 566 O O . PRO A 1 71 ? -3.231 -2.296 -34.209 1.00 50.50 71 PRO A O 1
ATOM 569 N N . VAL A 1 72 ? -2.933 -0.235 -35.047 1.00 49.16 72 VAL A N 1
ATOM 570 C CA . VAL A 1 72 ? -4.266 0.254 -34.709 1.00 49.16 72 VAL A CA 1
ATOM 571 C C . VAL A 1 72 ? -5.270 -0.489 -35.587 1.00 49.16 72 VAL A C 1
ATOM 573 O O . VAL A 1 72 ? -5.293 -0.324 -36.803 1.00 49.16 72 VAL A O 1
ATOM 576 N N . HIS A 1 73 ? -6.086 -1.349 -34.978 1.00 48.22 73 HIS A N 1
ATOM 577 C CA . HIS A 1 73 ? -7.249 -1.907 -35.657 1.00 48.22 73 HIS A CA 1
ATOM 578 C C . HIS A 1 73 ? -8.191 -0.741 -35.971 1.00 48.22 73 HIS A C 1
ATOM 580 O O . HIS A 1 73 ? -8.746 -0.112 -35.067 1.00 48.22 73 HIS A O 1
ATOM 586 N N . SER A 1 74 ? -8.310 -0.412 -37.253 1.00 48.53 74 SER A N 1
ATOM 587 C CA . SER A 1 74 ? -9.203 0.619 -37.753 1.00 48.53 74 SER A CA 1
ATOM 588 C C . SER A 1 74 ? -10.669 0.241 -37.513 1.00 48.53 74 SER A C 1
ATOM 590 O O . SER A 1 74 ? -11.095 -0.882 -37.759 1.00 48.53 74 SER A O 1
ATOM 592 N N . ALA A 1 75 ? -11.418 1.246 -37.057 1.00 48.00 75 ALA A N 1
ATOM 593 C CA . ALA A 1 75 ? -12.864 1.418 -37.167 1.00 48.00 75 ALA A CA 1
ATOM 594 C C . ALA A 1 75 ? -13.788 0.360 -36.524 1.00 48.00 75 ALA A C 1
ATOM 596 O O . ALA A 1 75 ? -14.105 -0.691 -37.075 1.00 48.00 75 ALA A O 1
ATOM 597 N N . GLN A 1 76 ? -14.353 0.756 -35.382 1.00 40.69 76 GLN A N 1
ATOM 598 C CA . GLN A 1 76 ? -15.632 0.263 -34.874 1.00 40.69 76 GLN A CA 1
ATOM 599 C C . GLN A 1 76 ? -16.759 0.594 -35.873 1.00 40.69 76 GLN A C 1
ATOM 601 O O . GLN A 1 76 ? -16.904 1.747 -36.273 1.00 40.69 76 GLN A O 1
ATOM 606 N N . ALA A 1 77 ? -17.596 -0.386 -36.224 1.00 46.88 77 ALA A N 1
ATOM 607 C CA . ALA A 1 77 ? -18.917 -0.136 -36.805 1.00 46.88 77 ALA A CA 1
ATOM 608 C C . ALA A 1 77 ? -19.955 -0.015 -35.668 1.00 46.88 77 ALA A C 1
ATOM 610 O O . ALA A 1 77 ? -19.902 -0.814 -34.728 1.00 46.88 77 ALA A O 1
ATOM 611 N N . PRO A 1 78 ? -20.895 0.950 -35.703 1.00 51.12 78 PRO A N 1
ATOM 612 C CA . PRO A 1 78 ? -21.871 1.115 -34.633 1.00 51.12 78 PRO A CA 1
ATOM 613 C C . PRO A 1 78 ? -22.916 -0.008 -34.646 1.00 51.12 78 PRO A C 1
ATOM 615 O O . PRO A 1 78 ? -23.430 -0.406 -35.692 1.00 51.12 78 PRO A O 1
ATOM 618 N N . TYR A 1 79 ? -23.246 -0.496 -33.450 1.00 38.09 79 TYR A N 1
ATOM 619 C CA . TYR A 1 79 ? -24.287 -1.487 -33.192 1.00 38.09 79 TYR A CA 1
ATOM 620 C C . TYR A 1 79 ? -25.624 -1.090 -33.836 1.00 38.09 79 TYR A C 1
ATOM 622 O O . TYR A 1 79 ? -26.264 -0.121 -33.430 1.00 38.09 79 TYR A O 1
ATOM 630 N N . SER A 1 80 ? -26.096 -1.876 -34.805 1.00 55.00 80 SER A N 1
ATOM 631 C CA . SER A 1 80 ? -27.473 -1.784 -35.285 1.00 55.00 80 SER A CA 1
ATOM 632 C C . SER A 1 80 ? -28.400 -2.567 -34.351 1.00 55.00 80 SER A C 1
ATOM 634 O O . SER A 1 80 ? -28.537 -3.787 -34.468 1.00 55.00 80 SER A O 1
ATOM 636 N N . THR A 1 81 ? -29.086 -1.881 -33.442 1.00 47.16 81 THR A N 1
ATOM 637 C CA . THR A 1 81 ? -30.190 -2.474 -32.676 1.00 47.16 81 THR A CA 1
ATOM 638 C C . THR A 1 81 ? -31.436 -2.542 -33.564 1.00 47.16 81 THR A C 1
ATOM 640 O O . THR A 1 81 ? -32.270 -1.640 -33.558 1.00 47.16 81 THR A O 1
ATOM 643 N N . ARG A 1 82 ? -31.586 -3.604 -34.368 1.00 55.41 82 ARG A N 1
ATOM 644 C CA . ARG A 1 82 ? -32.833 -3.873 -35.109 1.00 55.41 82 ARG A CA 1
ATOM 645 C C . ARG A 1 82 ? -33.719 -4.824 -34.302 1.00 55.41 82 ARG A C 1
ATOM 647 O O . ARG A 1 82 ? -33.594 -6.043 -34.365 1.00 55.41 82 ARG A O 1
ATOM 654 N N . PHE A 1 83 ? -34.621 -4.223 -33.534 1.00 43.41 83 PHE A N 1
ATOM 655 C CA . PHE A 1 83 ? -35.662 -4.879 -32.746 1.00 43.41 83 PHE A CA 1
ATOM 656 C C . PHE A 1 83 ? -36.650 -5.624 -33.665 1.00 43.41 83 PHE A C 1
ATOM 658 O O . PHE A 1 83 ? -37.297 -5.021 -34.522 1.00 43.41 83 PHE A O 1
ATOM 665 N N . LYS A 1 84 ? -36.779 -6.947 -33.497 1.00 52.88 84 LYS A N 1
ATOM 666 C CA . LYS A 1 84 ? -37.817 -7.755 -34.153 1.00 52.88 84 LYS A CA 1
ATOM 667 C C . LYS A 1 84 ? -39.166 -7.484 -33.481 1.00 52.88 84 LYS A C 1
ATOM 669 O O . LYS A 1 84 ? -39.326 -7.750 -32.294 1.00 52.88 84 LYS A O 1
ATOM 674 N N . ARG A 1 85 ? -40.173 -7.060 -34.248 1.00 48.44 85 ARG A N 1
ATOM 675 C CA . ARG A 1 85 ? -41.584 -7.222 -33.867 1.00 48.44 85 ARG A CA 1
ATOM 676 C C . ARG A 1 85 ? -42.348 -7.924 -34.980 1.00 48.44 85 ARG A C 1
ATOM 678 O O . ARG A 1 85 ? -42.835 -7.313 -35.921 1.00 48.44 85 ARG A O 1
ATOM 685 N N . SER A 1 86 ? -42.453 -9.236 -34.828 1.00 48.72 86 SER A N 1
ATOM 686 C CA . SER A 1 86 ? -43.474 -10.074 -35.437 1.00 48.72 86 SER A CA 1
ATOM 687 C C . SER A 1 86 ? -44.774 -9.918 -34.648 1.00 48.72 86 SER A C 1
ATOM 689 O O . SER A 1 86 ? -44.852 -10.337 -33.496 1.00 48.72 86 SER A O 1
ATOM 691 N N . ARG A 1 87 ? -45.817 -9.346 -35.255 1.00 53.62 87 ARG A N 1
ATOM 692 C CA . ARG A 1 87 ? -47.212 -9.637 -34.885 1.00 53.62 87 ARG A CA 1
ATOM 693 C C . ARG A 1 87 ? -48.067 -9.623 -36.143 1.00 53.62 87 ARG A C 1
ATOM 695 O O . ARG A 1 87 ? -48.216 -8.593 -36.788 1.00 53.62 87 ARG A O 1
ATOM 702 N N . GLY A 1 88 ? -48.580 -10.802 -36.485 1.00 50.56 88 GLY A N 1
ATOM 703 C CA . GLY A 1 88 ? -49.497 -11.008 -37.595 1.00 50.56 88 GLY A CA 1
ATOM 704 C C . GLY A 1 88 ? -50.813 -10.265 -37.391 1.00 50.56 88 GLY A C 1
ATOM 705 O O . GLY A 1 88 ? -51.360 -10.233 -36.289 1.00 50.56 88 GLY A O 1
ATOM 706 N N . ALA A 1 89 ? -51.335 -9.710 -38.479 1.00 52.25 89 ALA A N 1
ATOM 707 C CA . ALA A 1 89 ? -52.680 -9.168 -38.542 1.00 52.25 89 ALA A CA 1
ATOM 708 C C . ALA A 1 89 ? -53.512 -10.045 -39.479 1.00 52.25 89 ALA A C 1
ATOM 710 O O . ALA A 1 89 ? -53.211 -10.226 -40.657 1.00 52.25 89 ALA A O 1
ATOM 711 N N . ARG A 1 90 ? -54.527 -10.653 -38.871 1.00 52.44 90 ARG A N 1
ATOM 712 C CA . ARG A 1 90 ? -55.502 -11.571 -39.448 1.00 52.44 90 ARG A CA 1
ATOM 713 C C . ARG A 1 90 ? -56.451 -10.825 -40.391 1.00 52.44 90 ARG A C 1
ATOM 715 O O . ARG A 1 90 ? -56.841 -9.695 -40.110 1.00 52.44 90 ARG A O 1
ATOM 722 N N . LYS A 1 91 ? -56.875 -11.516 -41.455 1.00 50.97 91 LYS A N 1
ATOM 723 C CA . LYS A 1 91 ? -57.981 -11.144 -42.352 1.00 50.97 91 LYS A CA 1
ATOM 724 C C . LYS A 1 91 ? -59.225 -10.708 -41.567 1.00 50.97 91 LYS A C 1
ATOM 726 O O . LYS A 1 91 ? -59.645 -11.430 -40.663 1.00 50.97 91 LYS A O 1
ATOM 731 N N . ARG A 1 92 ? -59.885 -9.626 -41.994 1.00 52.97 92 ARG A N 1
ATOM 732 C CA . ARG A 1 92 ? -61.320 -9.406 -41.753 1.00 52.97 92 ARG A CA 1
ATOM 733 C C . ARG A 1 92 ? -61.992 -8.836 -43.001 1.00 52.97 92 ARG A C 1
ATOM 735 O O . ARG A 1 92 ? -61.487 -7.915 -43.631 1.00 52.97 92 ARG A O 1
ATOM 742 N N . HIS A 1 93 ? -63.108 -9.471 -43.343 1.00 44.38 93 HIS A N 1
ATOM 743 C CA . HIS A 1 93 ? -64.035 -9.130 -44.414 1.00 44.38 93 HIS A CA 1
ATOM 744 C C . HIS A 1 93 ? -64.839 -7.851 -44.112 1.00 44.38 93 HIS A C 1
ATOM 746 O O . HIS A 1 93 ? -65.049 -7.505 -42.953 1.00 44.38 93 HIS A O 1
ATOM 752 N N . HIS A 1 94 ? -65.292 -7.219 -45.202 1.00 43.53 94 HIS A N 1
ATOM 753 C CA . HIS A 1 94 ? -66.419 -6.290 -45.387 1.00 43.53 94 HIS A CA 1
ATOM 754 C C . HIS A 1 94 ? -67.295 -5.899 -44.179 1.00 43.53 94 HIS A C 1
ATOM 756 O O . HIS A 1 94 ? -67.914 -6.771 -43.574 1.00 43.53 94 HIS A O 1
ATOM 762 N N . ARG A 1 95 ? -67.581 -4.589 -44.047 1.00 47.81 95 ARG A N 1
ATOM 763 C CA . ARG A 1 95 ? -68.944 -4.040 -44.255 1.00 47.81 95 ARG A CA 1
ATOM 764 C C . ARG A 1 95 ? -68.968 -2.502 -44.374 1.00 47.81 95 ARG A C 1
ATOM 766 O O . ARG A 1 95 ? -68.316 -1.808 -43.606 1.00 47.81 95 ARG A O 1
ATOM 773 N N . SER A 1 96 ? -69.769 -2.027 -45.334 1.00 42.69 96 SER A N 1
ATOM 774 C CA . SER A 1 96 ? -70.416 -0.697 -45.449 1.00 42.69 96 SER A CA 1
ATOM 775 C C . SER A 1 96 ? -71.113 -0.311 -44.117 1.00 42.69 96 SER A C 1
ATOM 777 O O . SER A 1 96 ? -71.453 -1.228 -43.374 1.00 42.69 96 SER A O 1
ATOM 779 N N . VAL A 1 97 ? -71.357 0.944 -43.699 1.00 49.50 97 VAL A N 1
ATOM 780 C CA . VAL A 1 97 ? -72.233 1.983 -44.291 1.00 49.50 97 VAL A CA 1
ATOM 781 C C . VAL A 1 97 ? -72.114 3.319 -43.506 1.00 49.50 97 VAL A C 1
ATOM 783 O O . VAL A 1 97 ? -71.954 3.290 -42.293 1.00 49.50 97 VAL A O 1
ATOM 786 N N . LYS A 1 98 ? -72.279 4.444 -44.230 1.00 43.81 98 LYS A N 1
ATOM 787 C CA . LYS A 1 98 ? -73.039 5.704 -43.966 1.00 43.81 98 LYS A CA 1
ATOM 788 C C . LYS A 1 98 ? -73.220 6.303 -42.546 1.00 43.81 98 LYS A C 1
ATOM 790 O O . LYS A 1 98 ? -73.687 5.630 -41.641 1.00 43.81 98 LYS A O 1
ATOM 795 N N . GLY A 1 99 ? -73.150 7.648 -42.490 1.00 40.81 99 GLY A N 1
ATOM 796 C CA . GLY A 1 99 ? -73.967 8.513 -41.603 1.00 40.81 99 GLY A CA 1
ATOM 797 C C . GLY A 1 99 ? -73.163 9.617 -40.894 1.00 40.81 99 GLY A C 1
ATOM 798 O O . GLY A 1 99 ? -72.394 9.287 -40.008 1.00 40.81 99 GLY A O 1
ATOM 799 N N . VAL A 1 100 ? -73.131 10.875 -41.376 1.00 51.50 100 VAL A N 1
ATOM 800 C CA . VAL A 1 100 ? -74.059 11.996 -41.030 1.00 51.50 100 VAL A CA 1
ATOM 801 C C . VAL A 1 100 ? -73.790 12.517 -39.597 1.00 51.50 100 VAL A C 1
ATOM 803 O O . VAL A 1 100 ? -73.981 11.769 -38.653 1.00 51.50 100 VAL A O 1
ATOM 806 N N . GLN A 1 101 ? -73.082 13.659 -39.450 1.00 50.03 101 GLN A N 1
ATOM 807 C CA . GLN A 1 101 ? -73.594 15.007 -39.055 1.00 50.03 101 GLN A CA 1
ATOM 808 C C . GLN A 1 101 ? -74.120 15.059 -37.596 1.00 50.03 101 GLN A C 1
ATOM 810 O O . GLN A 1 101 ? -74.704 14.096 -37.138 1.00 50.03 101 GLN A O 1
ATOM 815 N N . HIS A 1 102 ? -74.039 16.105 -36.770 1.00 46.56 102 HIS A N 1
ATOM 816 C CA . HIS A 1 102 ? -73.739 17.537 -36.867 1.00 46.56 102 HIS A CA 1
ATOM 817 C C . HIS A 1 102 ? -73.719 18.092 -35.408 1.00 46.56 102 HIS A C 1
ATOM 819 O O . HIS A 1 102 ? -74.293 17.464 -34.525 1.00 46.56 102 HIS A O 1
ATOM 825 N N . HIS A 1 103 ? -73.204 19.321 -35.224 1.00 42.59 103 HIS A N 1
ATOM 826 C CA . HIS A 1 103 ? -73.491 20.281 -34.128 1.00 42.59 103 HIS A CA 1
ATOM 827 C C . HIS A 1 103 ? -73.015 19.928 -32.699 1.00 42.59 103 HIS A C 1
ATOM 829 O O . HIS A 1 103 ? -73.098 18.800 -32.253 1.00 42.59 103 HIS A O 1
ATOM 835 N N . GLY A 1 104 ? -72.522 20.856 -31.880 1.00 37.91 104 GLY A N 1
ATOM 836 C CA . GLY A 1 104 ? -72.410 22.306 -31.986 1.00 37.91 104 GLY A CA 1
ATOM 837 C C . GLY A 1 104 ? -72.192 22.904 -30.588 1.00 37.91 104 GLY A C 1
ATOM 838 O O . GLY A 1 104 ? -72.538 22.266 -29.602 1.00 37.91 104 GLY A O 1
ATOM 839 N N . ALA A 1 105 ? -71.691 24.147 -30.570 1.00 47.41 105 ALA A N 1
ATOM 840 C CA . ALA A 1 105 ? -71.731 25.122 -29.469 1.00 47.41 105 ALA A CA 1
ATOM 841 C C . ALA A 1 105 ? -70.942 24.799 -28.184 1.00 47.41 105 ALA A C 1
ATOM 843 O O . ALA A 1 105 ? -70.885 23.669 -27.733 1.00 47.41 105 ALA A O 1
ATOM 844 N N . LYS A 1 106 ? -70.386 25.755 -27.445 1.00 57.41 106 LYS A N 1
ATOM 845 C CA . LYS A 1 106 ? -69.743 27.068 -27.657 1.00 57.41 106 LYS A CA 1
ATOM 846 C C . LYS A 1 106 ? -69.034 27.351 -26.302 1.00 57.41 106 LYS A C 1
ATOM 848 O O . LYS A 1 106 ? -69.381 26.712 -25.310 1.00 57.41 106 LYS A O 1
ATOM 853 N N . PRO A 1 107 ? -68.041 28.247 -26.251 1.00 64.75 107 PRO A N 1
ATOM 854 C CA . PRO A 1 107 ? -67.228 28.506 -25.064 1.00 64.75 107 PRO A CA 1
ATOM 855 C C . PRO A 1 107 ? -67.849 29.605 -24.194 1.00 64.75 107 PRO A C 1
ATOM 857 O O . PRO A 1 107 ? -68.429 30.522 -24.753 1.00 64.75 107 PRO A O 1
ATOM 860 N N . ASP A 1 108 ? -67.688 29.514 -22.875 1.00 49.38 108 ASP A N 1
ATOM 861 C CA . ASP A 1 108 ? -67.813 30.587 -21.868 1.00 49.38 108 ASP A CA 1
ATOM 862 C C . ASP A 1 108 ? -67.435 29.937 -20.521 1.00 49.38 108 ASP A C 1
ATOM 864 O O . ASP A 1 108 ? -67.834 28.811 -20.253 1.00 49.38 108 ASP A O 1
ATOM 868 N N . GLY A 1 109 ? -66.665 30.492 -19.599 1.00 45.62 109 GLY A N 1
ATOM 869 C CA . GLY A 1 109 ? -66.039 31.787 -19.454 1.00 45.62 109 GLY A CA 1
ATOM 870 C C . GLY A 1 109 ? -65.568 31.889 -17.994 1.00 45.62 109 GLY A C 1
ATOM 871 O O . GLY A 1 109 ? -66.151 31.275 -17.107 1.00 45.62 109 GLY A O 1
ATOM 872 N N . LEU A 1 110 ? -64.549 32.721 -17.776 1.00 50.03 110 LEU A N 1
ATOM 873 C CA . LEU A 1 110 ? -64.385 33.596 -16.607 1.00 50.03 110 LEU A CA 1
ATOM 874 C C . LEU A 1 110 ? -64.090 33.009 -15.201 1.00 50.03 110 LEU A C 1
ATOM 876 O O . LEU A 1 110 ? -64.935 32.404 -14.552 1.00 50.03 110 LEU A O 1
ATOM 880 N N . ARG A 1 111 ? -62.946 33.505 -14.693 1.00 54.56 111 ARG A N 1
ATOM 881 C CA . ARG A 1 111 ? -62.698 34.160 -13.384 1.00 54.56 111 ARG A CA 1
ATOM 882 C C . ARG A 1 111 ? -61.895 33.403 -12.322 1.00 54.56 111 ARG A C 1
ATOM 884 O O . ARG A 1 111 ? -62.381 32.497 -11.661 1.00 54.56 111 ARG A O 1
ATOM 891 N N . ASP A 1 112 ? -60.675 33.916 -12.142 1.00 53.72 112 ASP A N 1
ATOM 892 C CA . ASP A 1 112 ? -60.153 34.585 -10.939 1.00 53.72 112 ASP A CA 1
ATOM 893 C C . ASP A 1 112 ? -60.548 34.060 -9.555 1.00 53.72 112 ASP A C 1
ATOM 895 O O . ASP A 1 112 ? -61.719 34.094 -9.178 1.00 53.72 112 ASP A O 1
ATOM 899 N N . ARG A 1 113 ? -59.515 33.773 -8.748 1.00 58.19 113 ARG A N 1
ATOM 900 C CA . ARG A 1 113 ? -59.306 34.175 -7.333 1.00 58.19 113 ARG A CA 1
ATOM 901 C C . ARG A 1 113 ? -57.944 33.604 -6.900 1.00 58.19 113 ARG A C 1
ATOM 903 O O . ARG A 1 113 ? -57.724 32.410 -7.028 1.00 58.19 113 ARG A O 1
ATOM 910 N N . GLN A 1 114 ? -56.916 34.432 -6.704 1.00 53.25 114 GLN A N 1
ATOM 911 C CA . GLN A 1 114 ? -56.540 35.107 -5.448 1.00 53.25 114 GLN A CA 1
ATOM 912 C C . GLN A 1 114 ? -56.300 34.188 -4.239 1.00 53.25 114 GLN A C 1
ATOM 914 O O . GLN A 1 114 ? -57.186 33.437 -3.846 1.00 53.25 114 GLN A O 1
ATOM 919 N N . GLY A 1 115 ? -55.152 34.427 -3.590 1.00 44.69 115 GLY A N 1
ATOM 920 C CA . GLY A 1 115 ? -54.845 34.092 -2.195 1.00 44.69 115 GLY A CA 1
ATOM 921 C C . GLY A 1 115 ? -53.978 32.841 -2.053 1.00 44.69 115 GLY A C 1
ATOM 922 O O . GLY A 1 115 ? -54.306 31.809 -2.615 1.00 44.69 115 GLY A O 1
ATOM 923 N N . GLY A 1 116 ? -52.868 32.840 -1.327 1.00 49.53 116 GLY A N 1
ATOM 924 C CA . GLY A 1 116 ? -52.318 33.818 -0.397 1.00 49.53 116 GLY A CA 1
ATOM 925 C C . GLY A 1 116 ? -51.191 33.146 0.395 1.00 49.53 116 GLY A C 1
ATOM 926 O O . GLY A 1 116 ? -51.071 31.922 0.383 1.00 49.53 11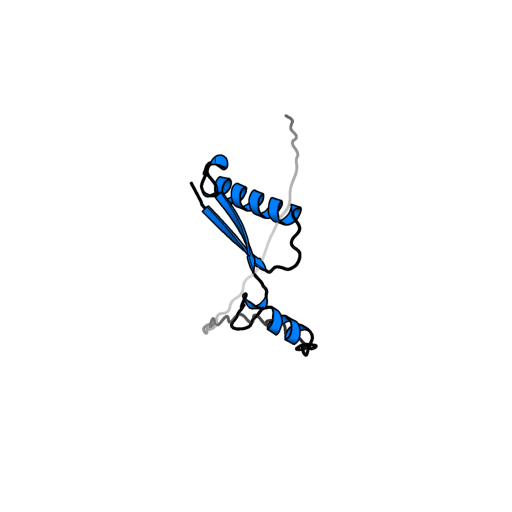6 GLY A O 1
ATOM 927 N N . ASP A 1 117 ? -50.377 33.990 1.011 1.00 54.69 117 ASP A N 1
ATOM 928 C CA . ASP A 1 117 ? -49.179 33.719 1.806 1.00 54.69 117 ASP A CA 1
ATOM 929 C C . ASP A 1 117 ? -49.298 32.590 2.846 1.00 54.69 117 ASP A C 1
ATOM 931 O O . ASP A 1 117 ? -50.359 32.383 3.438 1.00 54.69 117 ASP A O 1
ATOM 935 N N . HIS A 1 118 ? -48.182 31.905 3.114 1.00 49.22 118 HIS A N 1
ATOM 936 C CA . HIS A 1 118 ? -47.365 32.097 4.325 1.00 49.22 118 HIS A CA 1
ATOM 937 C C . HIS A 1 118 ? -46.046 31.320 4.235 1.00 49.22 118 HIS A C 1
ATOM 939 O O . HIS A 1 118 ? -46.049 30.195 3.688 1.00 49.22 118 HIS A O 1
#

Radius of gyration: 36.87 Å; chains: 1; bounding box: 86×51×62 Å

Foldseek 3Di:
DEEEEAEDEPPCQDPVNVVVVLVVVLVVCCVPVVDDSVPYYYYYHH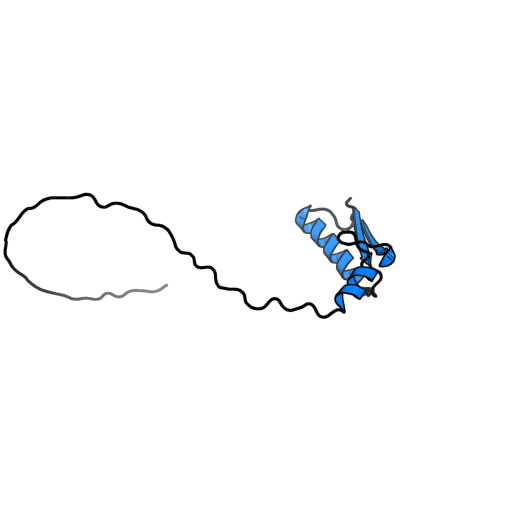DHQQPDDDPRHGPVVVVVVVPDDDPPPDDDDDDDPDDDDDDDDDDDDDDDDDDDDDDDDDDDDDDDDDDDDD

Sequence (118 aa):
MPYVNIRITREGATPEQKARLIQGATELLVDVLREEPQTTVVTIDEVDTDNWRKRGETVTARRQQGNSPRPVHSAQAPYSTRFKRSRGARKRHHRSVKGVQHHGAKPDGLRDRQGGDH

pLDDT: mean 71.26, std 21.37, range [37.91, 97.88]